Protein AF-R9QL40-F1 (afdb_monomer)

Organism: Lithobates sylvaticus (NCBI:txid45438)

InterPro domains:
  IPR001104 3-oxo-5-alpha-steroid 4-dehydrogenase, C-terminal [PF02544] (68-163)
  IPR039357 3-oxo-5-alpha-steroid 4-dehydrogenase/very-long-chain enoyl-CoA reductase [PTHR10556] (8-163)

Sequence (163 aa):
YAGSAFGPPVPVRLAWFIQELPSLVVPLYYVSVHPDLPTPALFLMGLFICHYMHRTLIFPVLIRGGKPTPLVPFALAFIFCCYNGYLQSSYLCKHSTFPSGWTHDPRFIAGVALFFCGMSINIYSDHILRNLRKPGESGYKIPHGGLFEYVSGANFFGEIAEW

Radius of gyration: 17.84 Å; Cα contacts (8 Å, |Δi|>4): 183; chains: 1; bounding box: 41×25×53 Å

Secondary structure (DSSP, 8-state):
---GGG-SEEPHHHHHHHHHTHHHHHHHHHHHH-TT--HHHHHHHHHHHHHHHIIIIIHHHH--S-PPEEHHHHHHHHHHHHHHHHHHHHIIIII----TTGGGSHHHHHHHHHHHHHHHHHHHHHHHHHHSS-TT--S-----SGGGGT-TTHHHHHHHHH-

Nearest PDB structures (foldseek):
  7bw1-assembly1_A  TM=9.472E-01  e=6.577E-12  Homo sapiens
  7c83-assembly1_A  TM=9.271E-01  e=1.973E-11  Pseudomonadota bacterium

Structure (mmCIF, N/CA/C/O backbone):
data_AF-R9QL40-F1
#
_entry.id   AF-R9QL40-F1
#
loop_
_atom_site.group_PDB
_atom_site.id
_atom_site.type_symbol
_atom_site.label_atom_id
_atom_site.label_alt_id
_atom_site.label_comp_id
_atom_site.label_asym_id
_atom_site.label_entity_id
_atom_site.label_seq_id
_atom_site.pdbx_PDB_ins_code
_atom_site.Cartn_x
_atom_site.Cartn_y
_atom_site.Cartn_z
_atom_site.occupancy
_atom_site.B_iso_or_equiv
_atom_site.auth_seq_id
_atom_site.auth_comp_id
_atom_site.auth_asym_id
_atom_site.auth_atom_id
_atom_site.pdbx_PDB_model_num
ATOM 1 N N . TYR A 1 1 ? -7.170 -8.121 20.806 1.00 44.12 1 TYR A N 1
ATOM 2 C CA . TYR A 1 1 ? -6.776 -7.727 22.172 1.00 44.12 1 TYR A CA 1
ATOM 3 C C . TYR A 1 1 ? -5.648 -6.709 22.068 1.00 44.12 1 TYR A C 1
ATOM 5 O O . TYR A 1 1 ? -4.632 -7.034 21.481 1.00 44.12 1 TYR A O 1
ATOM 13 N N . ALA A 1 2 ? -5.832 -5.483 22.566 1.00 55.44 2 ALA A N 1
ATOM 14 C CA . ALA A 1 2 ? -4.747 -4.508 22.731 1.00 55.44 2 ALA A CA 1
ATOM 15 C C . ALA A 1 2 ? -4.344 -4.551 24.209 1.00 55.44 2 ALA A C 1
ATOM 17 O O . ALA A 1 2 ? -4.841 -3.771 25.016 1.00 55.44 2 ALA A O 1
ATOM 18 N N . GLY A 1 3 ? -3.596 -5.588 24.585 1.00 58.00 3 GLY A N 1
ATOM 19 C CA . GLY A 1 3 ? -3.058 -5.710 25.938 1.00 58.00 3 GLY A CA 1
ATOM 20 C C . GLY A 1 3 ? -1.851 -4.790 26.100 1.00 58.00 3 GLY A C 1
ATOM 21 O O . GLY A 1 3 ? -1.070 -4.639 25.161 1.00 58.00 3 GLY A O 1
ATOM 22 N N . SER A 1 4 ? -1.669 -4.222 27.293 1.00 63.31 4 SER A N 1
ATOM 23 C CA . SER A 1 4 ? -0.499 -3.402 27.661 1.00 63.31 4 SER A CA 1
ATOM 24 C C . SER A 1 4 ? 0.842 -4.140 27.530 1.00 63.31 4 SER A C 1
ATOM 26 O O . SER A 1 4 ? 1.893 -3.507 27.538 1.00 63.31 4 SER A O 1
ATOM 28 N N . ALA A 1 5 ? 0.813 -5.4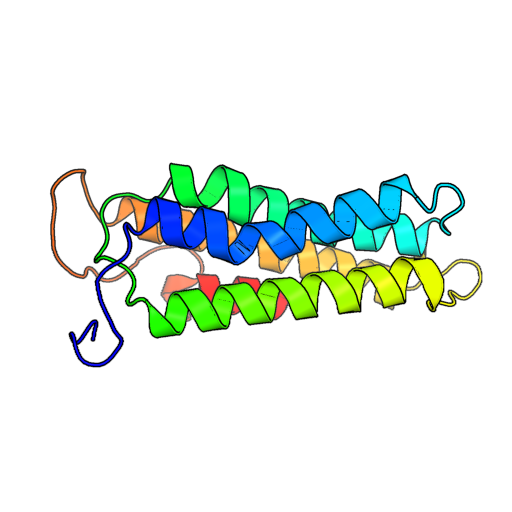66 27.360 1.00 78.69 5 ALA A N 1
ATOM 29 C CA . ALA A 1 5 ? 1.983 -6.314 27.145 1.00 78.69 5 ALA A CA 1
ATOM 30 C C . ALA A 1 5 ? 2.805 -5.941 25.897 1.00 78.69 5 ALA A C 1
ATOM 32 O O . ALA A 1 5 ? 3.995 -6.227 25.847 1.00 78.69 5 ALA A O 1
ATOM 33 N N . PHE A 1 6 ? 2.196 -5.288 24.903 1.00 80.69 6 PHE A N 1
ATOM 34 C CA . PHE A 1 6 ? 2.846 -4.950 23.629 1.00 80.69 6 PHE A CA 1
ATOM 35 C C . PHE A 1 6 ? 3.319 -3.486 23.548 1.00 80.69 6 PHE A C 1
ATOM 37 O O . PHE A 1 6 ? 3.488 -2.940 22.456 1.00 80.69 6 PHE A O 1
ATOM 44 N N . GLY A 1 7 ? 3.541 -2.855 24.705 1.00 85.81 7 GLY A N 1
ATOM 45 C CA . GLY A 1 7 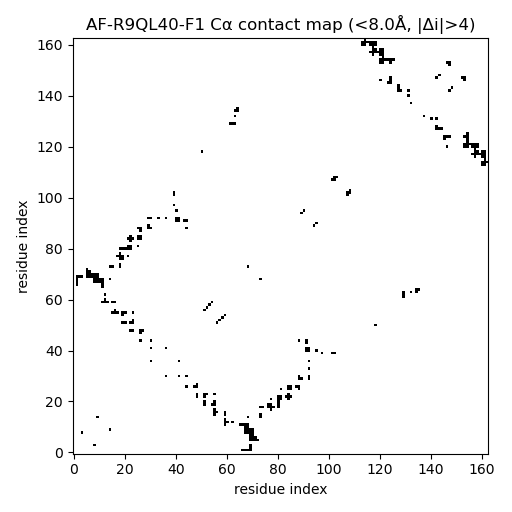? 4.080 -1.501 24.829 1.00 85.81 7 GLY A CA 1
ATOM 46 C C . GLY A 1 7 ? 3.017 -0.402 24.966 1.00 85.81 7 GLY A C 1
ATOM 47 O O . GLY A 1 7 ? 1.814 -0.684 24.946 1.00 85.81 7 GLY A O 1
ATOM 48 N N . PRO A 1 8 ? 3.450 0.862 25.139 1.00 89.56 8 PRO A N 1
ATOM 49 C CA . PRO A 1 8 ? 2.548 1.986 25.354 1.00 89.56 8 PRO A CA 1
ATOM 50 C C . PRO A 1 8 ? 1.637 2.235 24.138 1.00 89.56 8 PRO A C 1
ATOM 52 O O . PRO A 1 8 ? 2.007 1.920 23.004 1.00 89.56 8 PRO A O 1
ATOM 55 N N . PRO A 1 9 ? 0.437 2.799 24.358 1.00 90.81 9 PRO A N 1
ATOM 56 C CA . PRO A 1 9 ? -0.501 3.100 23.287 1.00 90.81 9 PRO A CA 1
ATOM 57 C C . PRO A 1 9 ? -0.010 4.264 22.417 1.00 90.81 9 PRO A C 1
ATOM 59 O O . PRO A 1 9 ? 0.303 5.340 22.922 1.00 90.81 9 PRO A O 1
ATOM 62 N N . VAL A 1 10 ? -0.030 4.075 21.100 1.00 90.75 10 VAL A N 1
ATOM 63 C CA . VAL A 1 10 ? 0.210 5.117 20.095 1.00 90.75 10 VAL A CA 1
ATOM 64 C C . VAL A 1 10 ? -1.138 5.575 19.519 1.00 90.75 10 VAL A C 1
ATOM 66 O O . VAL A 1 10 ? -1.992 4.728 19.217 1.00 90.75 10 VAL A O 1
ATOM 69 N N . PRO A 1 11 ? -1.380 6.891 19.346 1.00 92.19 11 PRO A N 1
ATOM 70 C CA . PRO A 1 11 ? -2.599 7.385 18.713 1.00 92.19 11 PRO A CA 1
ATOM 71 C C . PRO A 1 11 ? -2.801 6.758 17.330 1.00 92.19 11 PRO A C 1
ATOM 73 O O . PRO A 1 11 ? -1.936 6.864 16.468 1.00 92.19 11 PRO A O 1
ATOM 76 N N . VAL A 1 12 ? -3.958 6.128 17.107 1.00 91.31 12 VAL A N 1
ATOM 77 C CA . VAL A 1 12 ? -4.198 5.265 15.935 1.00 91.31 12 VAL A CA 1
ATOM 78 C C . VAL A 1 12 ? -3.924 5.962 14.597 1.00 91.31 12 VAL A C 1
ATOM 80 O O . VAL A 1 12 ? -3.257 5.397 13.741 1.00 91.31 12 VAL A O 1
ATOM 83 N N . ARG A 1 13 ? -4.360 7.216 14.424 1.00 92.31 13 ARG A N 1
ATOM 84 C CA . ARG A 1 13 ? -4.132 7.968 13.177 1.00 92.31 13 ARG A CA 1
ATOM 85 C C . ARG A 1 13 ? -2.651 8.234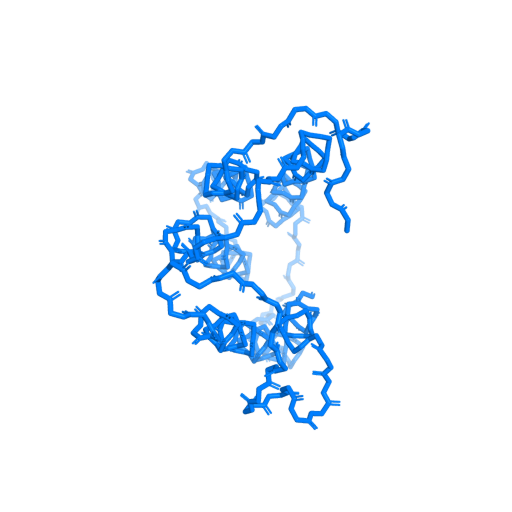 12.926 1.00 92.31 13 ARG A C 1
ATOM 87 O O . ARG A 1 13 ? -2.196 8.121 11.796 1.00 92.31 13 ARG A O 1
ATOM 94 N N . LEU A 1 14 ? -1.914 8.565 13.986 1.00 93.56 14 LEU A N 1
ATOM 95 C CA . LEU A 1 14 ? -0.480 8.814 13.907 1.00 93.56 14 LEU A CA 1
ATOM 96 C C . LEU A 1 14 ? 0.282 7.516 13.627 1.00 93.56 14 LEU A C 1
ATOM 98 O O . LEU A 1 14 ? 1.178 7.514 12.793 1.00 93.56 14 LEU A O 1
ATOM 102 N N . ALA A 1 15 ? -0.110 6.421 14.283 1.00 94.25 15 ALA A N 1
ATOM 103 C CA . ALA A 1 15 ? 0.477 5.106 14.062 1.00 94.25 15 ALA A CA 1
ATOM 104 C C . ALA A 1 15 ? 0.353 4.690 12.590 1.00 94.25 15 ALA A C 1
ATOM 106 O O . ALA A 1 15 ? 1.363 4.409 11.957 1.00 94.25 15 ALA A O 1
ATOM 107 N N . TRP A 1 16 ? -0.858 4.740 12.027 1.00 94.00 16 TRP A N 1
ATOM 108 C CA . TRP A 1 16 ? -1.100 4.390 10.625 1.00 94.00 16 TRP A CA 1
ATOM 109 C C . TRP A 1 16 ? -0.412 5.337 9.638 1.00 94.00 16 TRP A C 1
ATOM 111 O O . TRP A 1 16 ? 0.127 4.880 8.642 1.00 94.00 16 TRP A O 1
ATOM 121 N N . PHE A 1 17 ? -0.375 6.644 9.910 1.00 96.69 17 PHE A N 1
ATOM 122 C CA . PHE A 1 17 ? 0.357 7.572 9.046 1.00 96.69 17 PHE A CA 1
ATOM 123 C C . PHE A 1 17 ? 1.863 7.270 9.040 1.00 96.69 17 PHE A C 1
ATOM 125 O O . PHE A 1 17 ? 2.457 7.126 7.979 1.00 96.69 17 PHE A O 1
ATOM 132 N N . ILE A 1 18 ? 2.487 7.154 10.218 1.00 97.38 18 ILE A N 1
ATOM 133 C CA . ILE A 1 18 ? 3.942 6.988 10.317 1.00 97.38 18 ILE A CA 1
ATOM 134 C C . ILE A 1 18 ? 4.383 5.605 9.837 1.00 97.38 18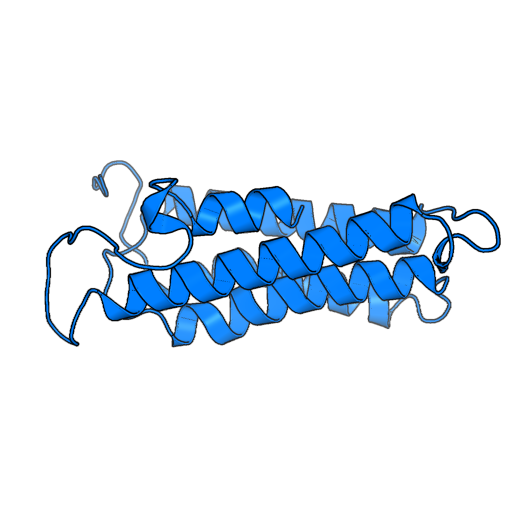 ILE A C 1
ATOM 136 O O . ILE A 1 18 ? 5.392 5.519 9.144 1.00 97.38 18 ILE A O 1
ATOM 140 N N . GLN A 1 19 ? 3.665 4.536 10.199 1.00 97.25 19 GLN A N 1
ATOM 141 C CA . GLN A 1 19 ? 4.108 3.174 9.890 1.00 97.25 19 GLN A CA 1
ATOM 142 C C . GLN A 1 19 ? 4.147 2.904 8.378 1.00 97.25 19 GLN A C 1
ATOM 144 O O . GLN A 1 19 ? 5.052 2.218 7.926 1.00 97.25 19 GLN A O 1
ATOM 149 N N . GLU A 1 20 ? 3.221 3.482 7.606 1.00 97.06 20 GLU A N 1
ATOM 150 C CA . GLU A 1 20 ? 3.088 3.252 6.158 1.00 97.06 20 GLU A CA 1
ATOM 151 C C . GLU A 1 20 ? 3.945 4.225 5.322 1.00 97.06 20 GLU A C 1
ATOM 153 O O . GLU A 1 20 ? 4.309 3.934 4.179 1.00 97.06 20 GLU A O 1
ATOM 158 N N . LEU A 1 21 ? 4.322 5.378 5.895 1.00 97.69 21 LEU A N 1
ATOM 159 C CA . LEU A 1 21 ? 5.048 6.453 5.209 1.00 97.69 21 LEU A CA 1
ATOM 160 C C . LEU A 1 21 ? 6.328 6.006 4.474 1.00 97.69 21 LEU A C 1
ATOM 162 O O . LEU A 1 21 ? 6.542 6.483 3.354 1.00 97.69 21 LEU A O 1
ATOM 166 N N . PRO A 1 22 ? 7.172 5.100 5.010 1.00 98.00 22 PRO A N 1
ATOM 167 C CA . PRO A 1 22 ? 8.364 4.643 4.298 1.00 98.00 22 PRO A CA 1
ATOM 168 C C . PRO A 1 22 ? 8.053 3.985 2.948 1.00 98.00 22 PRO A C 1
ATOM 170 O O . PRO A 1 22 ? 8.761 4.235 1.973 1.00 98.00 22 PRO A O 1
ATOM 173 N N . SER A 1 23 ? 6.966 3.212 2.861 1.00 97.31 23 SER A N 1
ATOM 174 C CA . SER A 1 23 ? 6.520 2.577 1.613 1.00 97.31 23 SER A CA 1
ATOM 175 C C . SER A 1 23 ? 5.876 3.556 0.625 1.00 97.31 23 SER A C 1
ATOM 177 O O . SER A 1 23 ? 5.574 3.169 -0.494 1.00 97.31 23 SER A O 1
ATOM 179 N N . LEU A 1 24 ? 5.728 4.836 0.977 1.00 97.94 24 LEU A N 1
ATOM 180 C CA . LEU A 1 24 ? 5.400 5.904 0.028 1.00 97.94 24 LEU A CA 1
ATOM 181 C C . LEU A 1 24 ? 6.644 6.715 -0.366 1.00 97.94 24 LEU A C 1
ATOM 183 O O . LEU A 1 24 ? 6.907 6.938 -1.547 1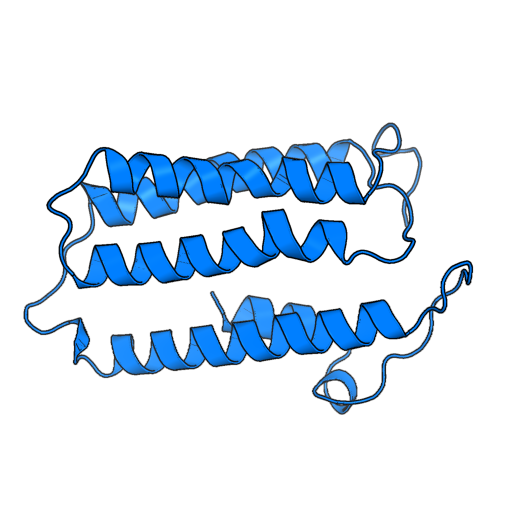.00 97.94 24 LEU A O 1
ATOM 187 N N . VAL A 1 25 ? 7.425 7.152 0.625 1.00 98.19 25 VAL A N 1
ATOM 188 C CA . VAL A 1 25 ? 8.555 8.072 0.416 1.00 98.19 25 VAL A CA 1
ATOM 189 C C . VAL A 1 25 ? 9.710 7.402 -0.323 1.00 98.19 25 VAL A C 1
ATOM 191 O O . VAL A 1 25 ? 10.299 8.021 -1.208 1.00 98.19 25 VAL A O 1
ATOM 194 N N . VAL A 1 26 ? 10.033 6.145 0.002 1.00 97.81 26 VAL A N 1
ATOM 195 C CA . VAL A 1 26 ? 11.143 5.432 -0.646 1.00 97.81 26 VAL A CA 1
ATOM 196 C C . VAL A 1 26 ? 10.876 5.229 -2.148 1.00 97.81 26 VAL A C 1
ATOM 198 O O . VAL A 1 26 ? 11.729 5.641 -2.935 1.00 97.81 26 VAL A O 1
ATOM 201 N N . PRO A 1 27 ? 9.709 4.718 -2.588 1.00 97.50 27 PRO A N 1
ATOM 202 C CA . PRO A 1 27 ? 9.351 4.678 -4.009 1.00 97.50 27 PRO A CA 1
ATOM 203 C C . PRO A 1 27 ? 9.429 6.018 -4.735 1.00 97.50 27 PRO A C 1
ATOM 205 O O . PRO A 1 27 ? 10.012 6.089 -5.816 1.00 97.50 27 PRO A O 1
ATOM 208 N N . LEU A 1 28 ? 8.888 7.088 -4.139 1.00 97.56 28 LEU A N 1
ATOM 209 C CA . LEU A 1 28 ? 8.926 8.429 -4.731 1.00 97.56 28 LEU A CA 1
ATOM 210 C C . LEU A 1 28 ? 10.365 8.912 -4.935 1.00 97.56 28 LEU A C 1
ATOM 212 O O . LEU A 1 28 ? 10.702 9.427 -6.001 1.00 97.56 28 LEU A O 1
ATOM 216 N N . TYR A 1 29 ? 11.224 8.699 -3.937 1.00 97.38 29 TYR A N 1
ATOM 217 C CA . TYR A 1 29 ? 12.644 9.006 -4.050 1.00 97.38 29 TYR A CA 1
ATOM 218 C C . TYR A 1 29 ? 13.300 8.207 -5.183 1.00 97.38 29 TYR A C 1
ATOM 220 O O . TYR A 1 29 ? 13.957 8.797 -6.038 1.00 97.38 29 TYR A O 1
ATOM 228 N N . TYR A 1 30 ? 13.076 6.893 -5.247 1.00 97.12 30 TYR A N 1
ATOM 229 C CA . TYR A 1 30 ? 13.651 6.042 -6.290 1.00 97.12 30 TYR A CA 1
ATOM 230 C C . TYR A 1 30 ? 13.229 6.463 -7.701 1.00 97.12 30 TYR A C 1
ATOM 232 O O . TYR A 1 30 ? 14.080 6.558 -8.579 1.00 97.12 30 TYR A O 1
ATOM 240 N N . VAL A 1 31 ? 11.949 6.766 -7.924 1.00 96.12 31 VAL A N 1
ATOM 241 C CA . VAL A 1 31 ? 11.477 7.267 -9.225 1.00 96.12 31 VAL A CA 1
ATOM 242 C C . VAL A 1 31 ? 12.122 8.619 -9.564 1.00 96.12 31 VAL A C 1
ATOM 244 O O . VAL A 1 31 ? 12.490 8.846 -10.710 1.00 96.12 31 VAL A O 1
ATOM 247 N N . SER A 1 32 ? 12.339 9.498 -8.577 1.00 95.56 32 SER A N 1
ATOM 248 C CA . SER A 1 32 ? 12.967 10.811 -8.807 1.00 95.56 32 SER A CA 1
ATOM 249 C C . SER A 1 32 ? 14.450 10.748 -9.198 1.00 95.56 32 SER A C 1
ATOM 251 O O . SER A 1 32 ? 14.917 11.609 -9.941 1.00 95.56 32 SER A O 1
ATOM 253 N N . VAL A 1 33 ? 15.191 9.737 -8.727 1.00 96.06 33 VAL A N 1
ATOM 254 C CA . VAL A 1 33 ? 16.630 9.571 -9.023 1.00 96.06 33 VAL A CA 1
ATOM 255 C C . VAL A 1 33 ? 16.907 8.629 -10.199 1.00 96.06 33 VAL A C 1
ATOM 257 O O . VAL A 1 33 ? 18.053 8.505 -10.626 1.00 96.06 33 VAL A O 1
ATOM 260 N N . HIS A 1 34 ? 15.870 7.983 -10.736 1.00 93.06 34 HIS A N 1
ATOM 261 C CA . HIS A 1 34 ? 15.930 7.114 -11.910 1.00 93.06 34 HIS A CA 1
ATOM 262 C C . HIS A 1 34 ? 14.934 7.619 -12.975 1.00 93.06 34 HIS A C 1
ATOM 264 O O . HIS A 1 34 ? 13.845 7.067 -13.095 1.00 93.06 34 HIS A O 1
ATOM 270 N N . PRO A 1 35 ? 15.260 8.677 -13.742 1.00 88.62 35 PRO A N 1
ATOM 271 C CA . PRO A 1 35 ? 14.327 9.261 -14.713 1.00 88.62 35 PRO A CA 1
ATOM 272 C C . PRO A 1 35 ? 14.079 8.371 -15.943 1.00 88.62 35 PRO A C 1
ATOM 274 O O . PRO A 1 35 ? 12.998 8.420 -16.524 1.00 88.62 35 PRO A O 1
ATOM 277 N N . ASP A 1 36 ? 15.040 7.522 -16.312 1.00 91.44 36 ASP A N 1
ATOM 278 C CA . ASP A 1 36 ? 15.010 6.719 -17.545 1.00 91.44 36 ASP A CA 1
ATOM 279 C C . ASP A 1 36 ? 14.422 5.310 -17.339 1.00 91.44 36 ASP A C 1
ATOM 281 O O . ASP A 1 36 ? 14.892 4.321 -17.908 1.00 91.44 36 ASP A O 1
ATOM 285 N N . LEU A 1 37 ? 13.406 5.186 -16.481 1.00 93.88 37 LEU A N 1
ATOM 286 C CA . LEU A 1 37 ? 12.795 3.891 -16.188 1.00 93.88 37 LEU A CA 1
ATOM 287 C C . LEU A 1 37 ? 12.028 3.332 -17.394 1.00 93.88 37 LEU A C 1
ATOM 289 O O . LEU A 1 37 ? 11.257 4.059 -18.028 1.00 93.88 37 LEU A O 1
ATOM 293 N N . PRO A 1 38 ? 12.136 2.017 -17.669 1.00 93.50 38 PRO A N 1
ATOM 294 C CA . PRO A 1 38 ? 11.269 1.360 -18.635 1.00 93.50 38 PRO A CA 1
ATOM 295 C C . PRO A 1 38 ? 9.795 1.580 -18.285 1.00 93.50 38 PRO A C 1
ATOM 297 O O . PRO A 1 38 ? 9.406 1.495 -17.118 1.00 93.50 38 PRO A O 1
ATOM 300 N N . THR A 1 39 ? 8.948 1.780 -19.297 1.00 93.62 39 THR A N 1
ATOM 301 C CA . THR A 1 39 ? 7.507 2.022 -19.111 1.00 93.62 39 THR A CA 1
ATOM 302 C C . THR A 1 39 ? 6.819 1.016 -18.177 1.00 93.62 39 THR A C 1
ATOM 304 O O . THR A 1 39 ? 6.059 1.463 -17.319 1.00 93.62 39 THR A O 1
ATOM 307 N N . PRO A 1 40 ? 7.079 -0.311 -18.253 1.00 95.50 40 PRO A N 1
ATOM 308 C CA . PRO A 1 40 ? 6.460 -1.248 -17.319 1.00 95.50 40 PRO A CA 1
ATOM 309 C C . PRO A 1 40 ? 6.903 -1.034 -15.867 1.00 95.50 40 PRO A C 1
ATOM 311 O O . PRO A 1 40 ? 6.071 -1.108 -14.967 1.00 95.50 40 PRO A O 1
ATOM 314 N N . ALA A 1 41 ? 8.184 -0.722 -15.635 1.00 96.31 41 ALA A N 1
ATOM 315 C CA . ALA A 1 41 ? 8.713 -0.433 -14.303 1.00 96.31 41 ALA A CA 1
ATOM 316 C C . ALA A 1 41 ? 8.027 0.797 -13.704 1.00 96.31 41 ALA A C 1
ATOM 318 O O . ALA A 1 41 ? 7.529 0.750 -12.582 1.00 96.31 41 ALA A O 1
ATOM 319 N N . LEU A 1 42 ? 7.962 1.881 -14.485 1.00 95.56 42 LEU A N 1
ATOM 320 C CA . LEU A 1 42 ? 7.335 3.133 -14.074 1.00 95.56 42 LEU A CA 1
ATOM 321 C C . LEU A 1 42 ? 5.846 2.939 -13.766 1.00 95.56 42 LEU A C 1
ATOM 323 O O . LEU A 1 42 ? 5.350 3.470 -12.776 1.00 95.56 42 LEU A O 1
ATOM 327 N N . PHE A 1 43 ? 5.142 2.148 -14.579 1.00 96.44 43 PHE A N 1
ATOM 328 C CA . PHE A 1 43 ? 3.727 1.857 -14.366 1.00 96.44 43 PHE A CA 1
ATOM 329 C C . PHE A 1 43 ? 3.492 1.064 -13.074 1.00 96.44 43 PHE A C 1
ATOM 331 O O . PHE A 1 43 ? 2.662 1.460 -12.259 1.00 96.44 43 PHE A O 1
ATOM 338 N N . LEU A 1 44 ? 4.255 -0.011 -12.847 1.00 97.69 44 LEU A N 1
ATOM 339 C CA . LEU A 1 44 ? 4.159 -0.820 -11.626 1.00 97.69 44 LEU A CA 1
ATOM 340 C C . LEU A 1 44 ? 4.531 -0.014 -10.372 1.00 97.69 44 LEU A C 1
ATOM 342 O O . LEU A 1 44 ? 3.832 -0.093 -9.364 1.00 97.69 44 LEU A O 1
ATOM 346 N N . MET A 1 45 ? 5.568 0.826 -10.452 1.00 97.62 45 MET A N 1
ATOM 347 C CA . MET A 1 45 ? 5.902 1.779 -9.388 1.00 97.62 45 MET A CA 1
ATOM 348 C C . MET A 1 45 ? 4.763 2.768 -9.137 1.00 97.62 45 MET A C 1
ATOM 350 O O . MET A 1 45 ? 4.462 3.077 -7.987 1.00 97.62 45 MET A O 1
ATOM 354 N N . GLY A 1 46 ? 4.097 3.232 -10.195 1.00 97.62 46 GLY A N 1
ATOM 355 C CA . GLY A 1 46 ? 2.917 4.085 -10.102 1.00 97.62 46 GLY A CA 1
ATOM 356 C C . GLY A 1 46 ? 1.764 3.424 -9.347 1.00 97.62 46 GLY A C 1
ATOM 357 O O . GLY A 1 46 ? 1.167 4.070 -8.490 1.00 97.62 46 GLY A O 1
ATOM 358 N N . LEU A 1 47 ? 1.486 2.140 -9.600 1.00 98.25 47 LEU A N 1
ATOM 359 C CA . LEU A 1 47 ? 0.472 1.376 -8.860 1.00 98.25 47 LEU A CA 1
ATOM 360 C C . LEU A 1 47 ? 0.838 1.246 -7.377 1.00 98.25 47 LEU A C 1
ATOM 362 O O . LEU A 1 47 ? 0.022 1.569 -6.513 1.00 98.25 47 LEU A O 1
ATOM 366 N N . PHE A 1 48 ? 2.086 0.874 -7.082 1.00 98.19 48 PHE A N 1
ATOM 367 C CA . PHE A 1 48 ? 2.587 0.766 -5.710 1.00 98.19 48 PHE A CA 1
ATOM 368 C C . PHE A 1 48 ? 2.470 2.101 -4.956 1.00 98.19 48 PHE A C 1
ATOM 370 O O . PHE A 1 48 ? 1.929 2.164 -3.852 1.00 98.19 48 PHE A O 1
ATOM 377 N N . ILE A 1 49 ? 2.909 3.198 -5.581 1.00 98.25 49 ILE A N 1
ATOM 378 C CA . ILE A 1 49 ? 2.781 4.552 -5.029 1.00 98.25 49 ILE A CA 1
ATOM 379 C C . ILE A 1 49 ? 1.306 4.917 -4.847 1.00 98.25 49 ILE A C 1
ATOM 381 O O . ILE A 1 49 ? 0.953 5.469 -3.811 1.00 98.25 49 ILE A O 1
ATOM 385 N N . CYS A 1 50 ? 0.430 4.600 -5.803 1.00 98.12 50 CYS A N 1
ATOM 386 C CA . CYS A 1 50 ? -1.000 4.893 -5.714 1.00 98.12 50 CYS A CA 1
ATOM 387 C C . CYS A 1 50 ? -1.647 4.228 -4.492 1.00 98.12 50 CYS A C 1
ATOM 389 O O . CYS A 1 50 ? -2.324 4.910 -3.713 1.00 98.12 50 CYS A O 1
ATOM 391 N N . HIS A 1 51 ? -1.369 2.939 -4.275 1.00 98.25 51 HIS A N 1
ATOM 392 C CA . HIS A 1 51 ? -1.807 2.217 -3.084 1.00 98.25 51 HIS A CA 1
ATOM 393 C C . HIS A 1 51 ? -1.341 2.923 -1.807 1.00 98.25 51 HIS A C 1
ATOM 395 O O . HIS A 1 51 ? -2.156 3.312 -0.964 1.00 98.25 51 HIS A O 1
ATOM 401 N N . TYR A 1 52 ? -0.032 3.162 -1.678 1.00 98.00 52 TYR A N 1
ATOM 402 C CA . TYR A 1 52 ? 0.536 3.746 -0.463 1.00 98.00 52 TYR A CA 1
ATOM 403 C C . TYR A 1 52 ? 0.190 5.228 -0.278 1.00 98.00 52 TYR A C 1
ATOM 405 O O . TYR A 1 52 ? 0.128 5.695 0.856 1.00 98.00 52 TYR A O 1
ATOM 413 N N . MET A 1 53 ? -0.133 5.980 -1.333 1.00 97.56 53 MET A N 1
ATOM 414 C CA . MET A 1 53 ? -0.721 7.316 -1.194 1.00 97.56 53 MET A CA 1
ATOM 415 C C . MET A 1 53 ? -2.084 7.234 -0.511 1.00 97.56 53 MET A C 1
ATOM 417 O O . MET A 1 53 ? -2.337 7.978 0.439 1.00 97.56 53 MET A O 1
ATOM 421 N N . HIS A 1 54 ? -2.956 6.321 -0.950 1.00 97.06 54 HIS A N 1
ATOM 422 C CA . HIS A 1 54 ? -4.242 6.124 -0.291 1.00 97.06 54 HIS A CA 1
ATOM 423 C C . HIS A 1 54 ? -4.049 5.627 1.151 1.00 97.06 54 HIS A C 1
ATOM 425 O O . HIS A 1 54 ? -4.616 6.209 2.079 1.00 97.06 54 HIS A O 1
ATOM 431 N N . ARG A 1 55 ? -3.218 4.601 1.365 1.00 95.69 55 ARG A N 1
ATOM 432 C CA . ARG A 1 55 ? -3.014 3.965 2.676 1.00 95.69 55 ARG A CA 1
ATOM 433 C C . ARG A 1 55 ? -2.342 4.877 3.706 1.00 95.69 55 ARG A C 1
ATOM 435 O O . ARG A 1 55 ? -2.723 4.842 4.872 1.00 95.69 55 ARG A O 1
ATOM 442 N N . THR A 1 56 ? -1.415 5.730 3.277 1.00 95.69 56 THR A N 1
ATOM 443 C CA . THR A 1 56 ? -0.668 6.636 4.162 1.00 95.69 56 THR A CA 1
ATOM 444 C C . THR A 1 56 ? -1.366 7.981 4.337 1.00 95.69 56 THR A C 1
ATOM 446 O O . THR A 1 56 ? -1.445 8.485 5.452 1.00 95.69 56 THR A O 1
ATOM 449 N N . LEU A 1 57 ? -1.878 8.601 3.268 1.00 96.38 57 LEU A N 1
ATOM 450 C CA . LEU A 1 57 ? -2.360 9.991 3.332 1.00 96.38 57 LEU A CA 1
ATOM 451 C C . LEU A 1 57 ? -3.874 10.088 3.537 1.00 96.38 57 LEU A C 1
ATOM 453 O O . LEU A 1 57 ? -4.346 10.972 4.250 1.00 96.38 57 LEU A O 1
ATOM 457 N N . ILE A 1 58 ? -4.645 9.187 2.925 1.00 95.62 58 ILE A N 1
ATOM 458 C CA . ILE A 1 58 ? -6.112 9.265 2.910 1.00 95.62 58 ILE A CA 1
ATOM 459 C C . ILE A 1 58 ? -6.704 8.425 4.042 1.00 95.62 58 ILE A C 1
ATOM 461 O O . ILE A 1 58 ? -7.495 8.917 4.851 1.00 95.62 58 ILE A O 1
ATOM 465 N N . PHE A 1 59 ? -6.311 7.155 4.132 1.00 93.62 59 PHE A N 1
ATOM 466 C CA . PHE A 1 59 ? -6.876 6.209 5.086 1.00 93.62 59 PHE A CA 1
ATOM 467 C C . PHE A 1 59 ? -6.777 6.691 6.544 1.00 93.62 59 PHE A C 1
ATOM 469 O O . PHE A 1 59 ? -7.823 6.700 7.202 1.00 93.62 59 PHE A O 1
ATOM 476 N N . PRO A 1 60 ? -5.629 7.190 7.057 1.00 91.94 60 PRO A N 1
ATOM 477 C CA . PRO A 1 60 ? -5.509 7.564 8.466 1.00 91.94 60 PRO A CA 1
ATOM 478 C C . PRO A 1 60 ? -6.388 8.759 8.847 1.00 91.94 60 PRO A C 1
ATOM 480 O O . PRO A 1 60 ? -6.917 8.813 9.960 1.00 91.94 60 PRO A O 1
ATOM 483 N N . VAL A 1 61 ? -6.608 9.691 7.913 1.00 91.00 61 VAL A N 1
ATOM 484 C CA . VAL A 1 61 ? -7.502 10.848 8.099 1.00 91.00 61 VAL A CA 1
ATOM 485 C C . VAL A 1 61 ? -8.963 10.401 8.188 1.00 91.00 61 VAL A C 1
ATOM 487 O O . VAL A 1 61 ? -9.746 10.961 8.957 1.00 91.00 61 VAL A O 1
ATOM 490 N N . LEU A 1 62 ? -9.326 9.346 7.457 1.00 9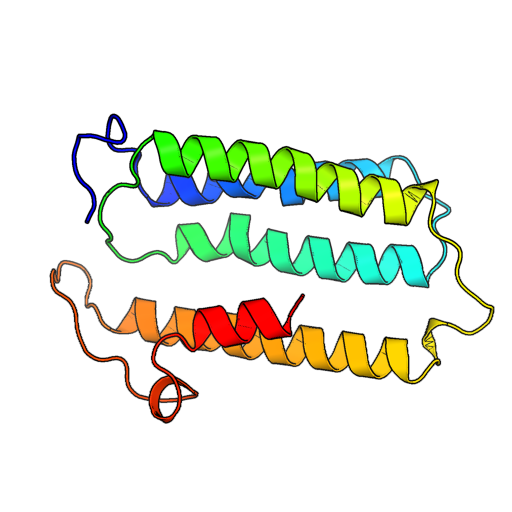0.19 62 LEU A N 1
ATOM 491 C CA . LEU A 1 62 ? -10.678 8.793 7.431 1.00 90.19 62 LEU A CA 1
ATOM 492 C C . LEU A 1 62 ? -10.989 7.850 8.606 1.00 90.19 62 LEU A C 1
ATOM 494 O O . LEU A 1 62 ? -12.146 7.453 8.769 1.00 90.19 62 LEU A O 1
ATOM 498 N N . ILE A 1 63 ? -10.007 7.485 9.438 1.00 87.75 63 ILE A N 1
ATOM 499 C CA . ILE A 1 63 ? -10.230 6.634 10.615 1.00 87.75 63 ILE A CA 1
ATOM 500 C C . ILE A 1 63 ? -11.200 7.324 11.592 1.00 87.75 63 ILE A C 1
ATOM 502 O O . ILE A 1 63 ? -10.951 8.433 12.087 1.00 87.75 63 ILE A O 1
ATOM 506 N N . ARG A 1 64 ? -12.303 6.633 11.912 1.00 83.62 64 ARG A N 1
ATOM 507 C CA . ARG A 1 64 ? -13.334 7.068 12.867 1.00 83.62 64 ARG A CA 1
ATOM 508 C C . ARG A 1 64 ? -13.255 6.257 14.160 1.00 83.62 64 ARG A C 1
ATOM 510 O O . ARG A 1 64 ? -13.622 5.083 14.197 1.00 83.62 64 ARG A O 1
ATOM 517 N N . GLY A 1 65 ? -12.797 6.905 15.230 1.00 74.06 65 GLY A N 1
ATOM 518 C CA . GLY A 1 65 ? -12.530 6.234 16.503 1.00 74.06 65 GLY A CA 1
ATOM 519 C C . GLY A 1 65 ? -11.443 5.163 16.366 1.00 74.06 65 GLY A C 1
ATOM 520 O O . GLY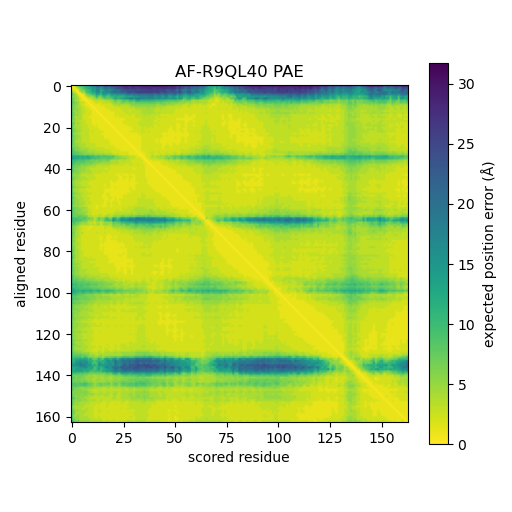 A 1 65 ? -10.617 5.219 15.461 1.00 74.06 65 GLY A O 1
ATOM 521 N N . GLY A 1 66 ? -11.446 4.179 17.261 1.00 73.31 66 GLY A N 1
ATOM 522 C CA . GLY A 1 66 ? -10.473 3.085 17.253 1.00 73.31 66 GLY A CA 1
ATOM 523 C C . GLY A 1 66 ? -9.651 3.037 18.533 1.00 73.31 66 GLY A C 1
ATOM 524 O O . GLY A 1 66 ? -9.410 4.054 19.181 1.00 73.31 66 GLY A O 1
ATOM 525 N N . LYS A 1 67 ? -9.260 1.822 18.921 1.00 81.12 67 LYS A N 1
ATOM 526 C CA . LYS A 1 67 ? -8.359 1.637 20.058 1.00 81.12 67 LYS A CA 1
ATOM 527 C C . LYS A 1 67 ? -6.954 2.096 19.650 1.00 81.12 67 LYS A C 1
ATOM 529 O O . LYS A 1 67 ? -6.595 1.901 18.488 1.00 81.12 67 LYS A O 1
ATOM 534 N N . PRO A 1 68 ? -6.170 2.679 20.569 1.00 85.44 68 PRO A N 1
ATOM 535 C CA . PRO A 1 68 ? -4.768 2.972 20.307 1.00 85.44 68 PRO A CA 1
ATOM 536 C C . PRO A 1 68 ? -4.007 1.728 19.840 1.00 85.44 68 PRO A C 1
ATOM 538 O O . PRO A 1 68 ? -4.296 0.611 20.286 1.00 85.44 68 PRO A O 1
ATOM 541 N N . THR A 1 69 ? -3.029 1.934 18.965 1.00 88.62 69 THR A N 1
ATOM 542 C CA . THR A 1 69 ? -2.167 0.863 18.459 1.00 88.62 69 THR A CA 1
ATOM 543 C C . THR A 1 69 ? -1.060 0.595 19.480 1.00 88.62 69 THR A C 1
ATOM 545 O O . THR A 1 69 ? -0.430 1.554 19.927 1.00 88.62 69 THR A O 1
ATOM 548 N N . PRO A 1 70 ? -0.791 -0.659 19.885 1.00 92.50 70 PRO A N 1
ATOM 549 C CA . PRO A 1 70 ? 0.354 -0.948 20.746 1.00 92.50 70 PRO A CA 1
ATOM 550 C C . PRO A 1 70 ? 1.685 -0.648 20.032 1.00 92.50 70 PRO A C 1
ATOM 552 O O . PRO A 1 70 ? 1.800 -0.861 18.823 1.00 92.50 70 PRO A O 1
ATOM 555 N N . LEU A 1 71 ? 2.690 -0.173 20.775 1.00 91.81 71 LEU A N 1
ATOM 556 C CA . LEU A 1 71 ? 3.978 0.265 20.217 1.00 91.81 71 LEU A CA 1
ATOM 557 C C . LEU A 1 71 ? 4.708 -0.825 19.416 1.00 91.81 71 LEU A C 1
ATOM 559 O O . LEU A 1 71 ? 5.276 -0.526 18.370 1.00 91.81 71 LEU A O 1
ATOM 563 N N . VAL A 1 72 ? 4.703 -2.077 19.885 1.00 93.50 72 VAL A N 1
ATOM 564 C CA . VAL A 1 72 ? 5.456 -3.168 19.240 1.00 93.50 72 VAL A CA 1
ATOM 565 C C . VAL A 1 72 ? 4.930 -3.482 17.825 1.00 93.50 72 VAL A C 1
ATOM 567 O O . VAL A 1 72 ? 5.726 -3.413 16.891 1.00 93.50 72 VAL A O 1
ATOM 570 N N . PRO A 1 73 ? 3.625 -3.756 17.603 1.00 93.06 73 PRO A N 1
ATOM 571 C CA . PRO A 1 73 ? 3.060 -3.896 16.259 1.00 93.06 73 PRO A CA 1
ATOM 572 C C . PRO A 1 73 ? 3.320 -2.693 15.352 1.00 93.06 73 PRO A C 1
ATOM 574 O O . PRO A 1 73 ? 3.647 -2.878 14.185 1.00 93.06 73 PRO A O 1
ATOM 577 N N . PHE A 1 74 ? 3.215 -1.474 15.891 1.00 94.25 74 PHE A N 1
ATOM 578 C CA . PHE A 1 74 ? 3.521 -0.252 15.147 1.00 94.25 74 PHE A CA 1
ATOM 579 C C . PHE A 1 74 ? 4.983 -0.228 14.666 1.00 94.25 74 PHE A C 1
ATOM 581 O O . PHE A 1 74 ? 5.243 0.022 13.492 1.00 94.25 74 PHE A O 1
ATOM 588 N N . ALA A 1 75 ? 5.938 -0.534 15.550 1.00 95.56 75 ALA A N 1
ATOM 589 C CA . ALA A 1 75 ? 7.356 -0.565 15.203 1.00 95.56 75 ALA A CA 1
ATOM 590 C C . ALA A 1 75 ? 7.671 -1.654 14.165 1.00 95.56 75 ALA A C 1
ATOM 592 O O . ALA A 1 75 ? 8.425 -1.409 13.226 1.00 95.56 75 ALA A O 1
ATOM 593 N N . LEU A 1 76 ? 7.064 -2.838 14.297 1.00 96.75 76 LEU A N 1
ATOM 594 C CA . LEU A 1 76 ? 7.211 -3.920 13.321 1.00 96.75 76 LEU A CA 1
ATOM 595 C C . LEU A 1 76 ? 6.647 -3.531 11.949 1.00 96.75 76 LEU A C 1
ATOM 597 O O . LEU A 1 76 ? 7.309 -3.771 10.943 1.00 96.75 76 LEU A O 1
ATOM 601 N N . ALA A 1 77 ? 5.475 -2.891 11.905 1.00 96.31 77 ALA A N 1
ATOM 602 C CA . ALA A 1 77 ? 4.876 -2.399 10.666 1.00 96.31 77 ALA A CA 1
ATOM 603 C C . ALA A 1 77 ? 5.750 -1.327 9.998 1.00 96.31 77 ALA A C 1
ATOM 605 O O . ALA A 1 77 ? 5.984 -1.392 8.795 1.00 96.31 77 ALA A O 1
ATOM 606 N N . PHE A 1 78 ? 6.304 -0.395 10.779 1.00 97.62 78 PHE A N 1
ATOM 607 C CA . PHE A 1 78 ? 7.231 0.616 10.272 1.00 97.62 78 PHE A CA 1
ATOM 608 C C . PHE A 1 78 ? 8.494 -0.012 9.665 1.00 97.62 78 PHE A C 1
ATOM 610 O O . PHE A 1 78 ? 8.875 0.315 8.543 1.00 97.62 78 PHE A O 1
ATOM 617 N N . ILE A 1 79 ? 9.125 -0.953 10.379 1.00 98.12 79 ILE A N 1
ATOM 618 C CA . ILE A 1 79 ? 10.305 -1.676 9.883 1.00 98.12 79 ILE A CA 1
ATOM 619 C C . ILE A 1 79 ? 9.959 -2.431 8.597 1.00 98.12 79 ILE A C 1
ATOM 621 O O . ILE A 1 79 ? 10.694 -2.333 7.614 1.00 98.12 79 ILE A O 1
ATOM 625 N N . PHE A 1 80 ? 8.830 -3.141 8.580 1.00 98.06 80 PHE A N 1
ATOM 626 C CA . PHE A 1 80 ? 8.355 -3.841 7.393 1.00 98.06 80 PHE A CA 1
ATOM 627 C C . PHE A 1 80 ? 8.173 -2.884 6.212 1.00 98.06 80 PHE A C 1
ATOM 629 O O . PHE A 1 80 ? 8.690 -3.165 5.137 1.00 98.06 80 PHE A O 1
ATOM 636 N N . CYS A 1 81 ? 7.529 -1.731 6.402 1.00 97.88 81 CYS A N 1
ATOM 637 C CA . CYS A 1 81 ? 7.311 -0.759 5.330 1.00 97.88 81 CYS A CA 1
ATOM 638 C C . CYS A 1 81 ? 8.613 -0.126 4.822 1.00 97.88 81 CYS A C 1
ATOM 640 O O . CYS A 1 81 ? 8.711 0.186 3.634 1.00 97.88 81 CYS A O 1
ATOM 642 N N . CYS A 1 82 ? 9.629 0.039 5.674 1.00 97.56 82 CYS A N 1
ATOM 643 C CA . CYS A 1 82 ? 10.966 0.439 5.234 1.00 97.56 82 CYS A CA 1
ATOM 644 C C . CYS A 1 82 ? 11.576 -0.611 4.299 1.00 97.56 82 CYS A C 1
ATOM 646 O O . CYS A 1 82 ? 12.019 -0.277 3.199 1.00 97.56 82 CYS A O 1
ATOM 648 N N . TYR A 1 83 ? 11.576 -1.880 4.721 1.00 97.81 83 TYR A N 1
ATOM 649 C CA . TYR A 1 83 ? 12.128 -2.971 3.920 1.00 97.81 83 TYR A CA 1
ATOM 650 C C . TYR A 1 83 ? 11.331 -3.194 2.635 1.00 97.81 83 TYR A C 1
ATOM 652 O O . TYR A 1 83 ? 11.924 -3.232 1.564 1.00 97.81 83 TYR A O 1
ATOM 660 N N . ASN A 1 84 ? 10.005 -3.289 2.715 1.00 97.81 84 ASN A N 1
ATOM 661 C CA . ASN A 1 84 ? 9.141 -3.523 1.563 1.00 97.81 84 ASN A CA 1
ATOM 662 C C . ASN A 1 84 ? 9.267 -2.394 0.534 1.00 97.81 84 ASN A C 1
ATOM 664 O O . ASN A 1 84 ? 9.550 -2.653 -0.635 1.00 97.81 84 ASN A O 1
ATOM 668 N N . GLY A 1 85 ? 9.163 -1.137 0.982 1.00 97.62 85 GLY A N 1
ATOM 669 C CA . GLY A 1 85 ? 9.340 0.029 0.121 1.00 97.62 85 GLY A CA 1
ATOM 670 C C . GLY A 1 85 ? 10.704 0.030 -0.572 1.00 97.62 85 GLY A C 1
ATOM 671 O O . GLY A 1 85 ? 10.779 0.264 -1.777 1.00 97.62 85 GLY A O 1
ATOM 672 N N . TYR A 1 86 ? 11.780 -0.293 0.153 1.00 97.75 86 TYR A N 1
ATOM 673 C CA . TYR A 1 86 ? 13.118 -0.417 -0.428 1.00 97.75 86 TYR A CA 1
ATOM 674 C C . TYR A 1 86 ? 13.227 -1.565 -1.436 1.00 97.75 86 TYR A C 1
ATOM 676 O O . TYR A 1 86 ? 13.736 -1.347 -2.533 1.00 97.75 86 TYR A O 1
ATOM 684 N N . LEU A 1 87 ? 12.761 -2.769 -1.092 1.00 98.00 87 LEU A N 1
ATOM 685 C CA . LEU A 1 87 ? 12.895 -3.953 -1.943 1.00 98.00 87 LEU A CA 1
ATOM 686 C C . LEU A 1 87 ? 12.148 -3.775 -3.266 1.00 98.00 87 LEU A C 1
ATOM 688 O O . LEU A 1 87 ? 12.744 -3.989 -4.321 1.00 98.00 87 LEU A O 1
ATOM 692 N N . GLN A 1 88 ? 10.894 -3.318 -3.217 1.00 97.81 88 GLN A N 1
ATOM 693 C CA . GLN A 1 88 ? 10.080 -3.100 -4.415 1.00 97.81 88 GLN A CA 1
ATOM 694 C C . GLN A 1 88 ? 10.682 -2.014 -5.309 1.00 97.81 88 GLN A C 1
ATOM 696 O O . GLN A 1 88 ? 10.873 -2.224 -6.507 1.00 97.81 88 GLN A O 1
ATOM 701 N N . SER A 1 89 ? 11.080 -0.885 -4.714 1.00 97.25 89 SER A N 1
ATOM 702 C CA . SER A 1 89 ? 11.675 0.230 -5.459 1.00 97.25 89 SER A CA 1
ATOM 703 C C . SER A 1 89 ? 13.032 -0.127 -6.053 1.00 97.25 89 SER A C 1
ATOM 705 O O . SER A 1 89 ? 13.308 0.176 -7.209 1.00 97.25 89 SER A O 1
ATOM 707 N N . SER A 1 90 ? 13.895 -0.790 -5.280 1.00 96.88 90 SER A N 1
ATOM 708 C CA . SER A 1 90 ? 15.216 -1.207 -5.748 1.00 96.88 90 SER A CA 1
ATOM 709 C C . SER A 1 90 ? 15.091 -2.221 -6.880 1.00 96.88 90 SER A C 1
ATOM 711 O O . SER A 1 90 ? 15.750 -2.079 -7.910 1.00 96.88 90 SER A O 1
ATOM 713 N N . TYR A 1 91 ? 14.207 -3.210 -6.734 1.00 97.06 91 TYR A N 1
ATOM 714 C CA . TYR A 1 91 ? 13.997 -4.211 -7.769 1.00 97.06 91 TYR A CA 1
ATOM 715 C C . TYR A 1 91 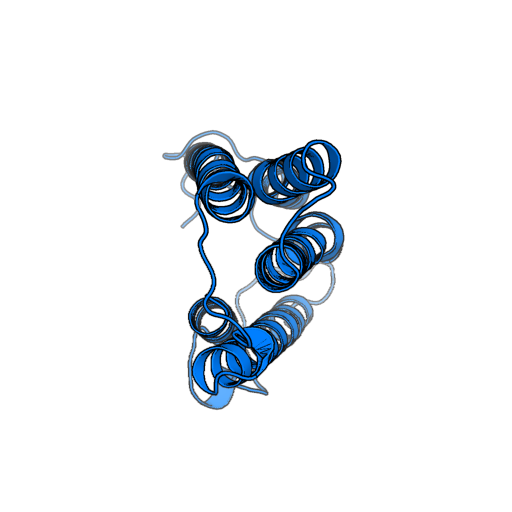? 13.457 -3.585 -9.056 1.00 97.06 91 TYR A C 1
ATOM 717 O O . TYR A 1 91 ? 14.089 -3.714 -10.104 1.00 97.06 91 TYR A O 1
ATOM 725 N N . LEU A 1 92 ? 12.344 -2.848 -8.983 1.00 96.19 92 LEU A N 1
ATOM 726 C CA . LEU A 1 92 ? 11.719 -2.257 -10.165 1.00 96.19 92 LEU A CA 1
ATOM 727 C C . LEU A 1 92 ? 12.611 -1.209 -10.831 1.00 96.19 92 LEU A C 1
ATOM 729 O O . LEU A 1 92 ? 12.696 -1.205 -12.057 1.00 96.19 92 LEU A O 1
ATOM 733 N N . CYS A 1 93 ? 13.329 -0.383 -10.067 1.00 94.81 93 CYS A N 1
ATOM 734 C CA . CYS A 1 93 ? 14.127 0.690 -10.655 1.00 94.81 93 CYS A CA 1
ATOM 735 C C . CYS A 1 93 ? 15.534 0.284 -11.112 1.00 94.81 93 CYS A C 1
ATOM 737 O O . CYS A 1 93 ? 16.084 0.946 -11.988 1.00 94.81 93 CYS A O 1
ATOM 739 N N . LYS A 1 94 ? 16.147 -0.754 -10.523 1.00 93.19 94 LYS A N 1
ATOM 740 C CA . LYS A 1 94 ? 17.560 -1.102 -10.792 1.00 93.19 94 LYS A CA 1
ATOM 741 C C . LYS A 1 94 ? 17.776 -2.495 -11.367 1.00 93.19 94 LYS A C 1
ATOM 743 O O . LYS A 1 94 ? 18.787 -2.714 -12.028 1.00 93.19 94 LYS A O 1
ATOM 748 N N . HIS A 1 95 ? 16.886 -3.443 -11.085 1.00 93.06 95 HIS A N 1
ATOM 749 C CA . HIS A 1 95 ? 17.131 -4.864 -11.360 1.00 93.06 95 HIS A CA 1
ATOM 750 C C . HIS A 1 95 ? 16.100 -5.503 -12.294 1.00 93.06 95 HIS A C 1
ATOM 752 O O . HIS A 1 95 ? 16.328 -6.608 -12.787 1.00 93.06 95 HIS A O 1
ATOM 758 N N . SER A 1 96 ? 14.973 -4.837 -12.538 1.00 92.44 96 SER A N 1
ATOM 759 C CA . SER A 1 96 ? 13.908 -5.371 -13.374 1.00 92.44 96 SER A CA 1
ATOM 760 C C . SER A 1 96 ? 14.327 -5.433 -14.842 1.00 92.44 96 SER A C 1
ATOM 762 O O . SER A 1 96 ? 14.976 -4.538 -15.382 1.00 92.44 96 SER A O 1
ATOM 764 N N . THR A 1 97 ? 13.944 -6.521 -15.503 1.00 93.19 97 THR A N 1
ATOM 765 C CA . THR A 1 97 ? 14.102 -6.691 -16.946 1.00 93.19 97 THR A CA 1
ATOM 766 C C . THR A 1 97 ? 12.757 -7.113 -17.513 1.00 93.19 97 THR A C 1
ATOM 768 O O . THR A 1 97 ? 12.134 -8.057 -17.028 1.00 93.19 97 THR A O 1
ATOM 771 N N . PHE A 1 98 ? 12.275 -6.377 -18.513 1.00 92.69 98 PHE A N 1
ATOM 772 C CA . PHE A 1 98 ? 10.975 -6.622 -19.127 1.00 92.69 98 PHE A CA 1
ATOM 773 C C . PHE A 1 98 ? 11.161 -7.037 -20.586 1.00 92.69 98 PHE A C 1
ATOM 775 O O . PHE A 1 98 ? 11.889 -6.358 -21.316 1.00 92.69 98 PHE A O 1
ATOM 782 N N . PRO A 1 99 ? 10.503 -8.117 -21.040 1.00 92.38 99 PRO A N 1
ATOM 783 C CA . PRO A 1 99 ? 10.442 -8.442 -22.457 1.00 92.38 99 PRO A CA 1
ATOM 784 C C . PRO A 1 99 ? 9.830 -7.297 -23.274 1.00 92.38 99 PRO A C 1
ATOM 786 O O . PRO A 1 99 ? 9.013 -6.517 -22.774 1.00 92.38 99 PRO A O 1
ATOM 789 N N . SER A 1 100 ? 10.182 -7.221 -24.558 1.00 91.75 100 SER A N 1
ATOM 790 C CA . SER A 1 100 ? 9.530 -6.278 -25.472 1.00 91.75 100 SER A CA 1
ATOM 791 C C . SER A 1 100 ? 8.021 -6.534 -25.507 1.00 91.75 100 SER A C 1
ATOM 793 O O . SER A 1 100 ? 7.582 -7.680 -25.587 1.00 91.75 100 SER A O 1
ATOM 795 N N . GLY A 1 101 ? 7.229 -5.466 -25.418 1.00 92.81 101 GLY A N 1
ATOM 796 C CA . GLY A 1 101 ? 5.770 -5.562 -25.407 1.00 92.81 101 GLY A CA 1
ATOM 797 C C . GLY A 1 101 ? 5.160 -6.064 -24.094 1.00 92.81 101 GLY A C 1
ATOM 798 O O . GLY A 1 101 ? 3.973 -6.371 -24.092 1.00 92.81 101 GLY A O 1
ATOM 799 N N . TRP A 1 102 ? 5.907 -6.112 -22.978 1.00 96.12 102 TRP A N 1
ATOM 800 C CA . TRP A 1 102 ? 5.402 -6.618 -21.688 1.00 96.12 102 TRP A CA 1
ATOM 801 C C . TRP A 1 102 ? 4.075 -5.995 -21.234 1.00 96.12 102 TRP A C 1
ATOM 803 O O . TRP A 1 102 ? 3.237 -6.685 -20.668 1.00 96.12 102 TRP A O 1
ATOM 813 N N . THR A 1 103 ? 3.834 -4.716 -21.531 1.00 94.94 103 THR A N 1
ATOM 814 C CA . THR A 1 103 ? 2.569 -4.037 -21.195 1.00 94.94 103 THR A CA 1
ATOM 815 C C . THR A 1 103 ? 1.339 -4.606 -21.908 1.00 94.94 103 THR A C 1
ATOM 817 O O . THR A 1 103 ? 0.223 -4.395 -21.447 1.00 94.94 103 THR A O 1
ATOM 820 N N . HIS A 1 104 ? 1.531 -5.320 -23.019 1.00 96.06 104 HIS A N 1
ATOM 821 C CA . HIS A 1 104 ? 0.474 -5.992 -23.778 1.00 96.06 104 HIS A CA 1
ATOM 822 C C . HIS A 1 104 ? 0.398 -7.490 -23.456 1.00 96.06 104 HIS A C 1
ATOM 824 O O . HIS A 1 104 ? -0.473 -8.187 -23.976 1.00 96.06 104 HIS A O 1
ATOM 830 N N . ASP A 1 105 ? 1.306 -8.001 -22.619 1.00 97.38 105 ASP A N 1
ATOM 831 C CA . ASP A 1 105 ? 1.275 -9.393 -22.197 1.00 97.38 105 ASP A CA 1
ATOM 832 C C . ASP A 1 105 ? 0.008 -9.643 -21.358 1.00 97.38 105 ASP A C 1
ATOM 834 O O . ASP A 1 105 ? -0.289 -8.862 -20.444 1.00 97.38 105 ASP A O 1
ATOM 838 N N . PRO A 1 106 ? -0.739 -10.732 -21.611 1.00 97.50 106 PRO A N 1
ATOM 839 C CA . PRO A 1 106 ? -1.938 -11.055 -20.846 1.00 97.50 106 PRO A CA 1
ATOM 840 C C . PRO A 1 106 ? -1.708 -11.110 -19.333 1.00 97.50 106 PRO A C 1
ATOM 842 O O . PRO A 1 106 ? -2.612 -10.770 -18.577 1.00 97.50 106 PRO A O 1
ATOM 845 N N . ARG A 1 107 ? -0.506 -11.490 -18.874 1.00 97.25 107 ARG A N 1
ATOM 846 C CA . ARG A 1 107 ? -0.153 -11.516 -17.445 1.00 97.25 107 ARG A CA 1
ATOM 847 C C . ARG A 1 107 ? -0.091 -10.117 -16.855 1.00 97.25 107 ARG A C 1
ATOM 849 O O . ARG A 1 107 ? -0.576 -9.913 -15.749 1.00 97.25 107 ARG A O 1
ATOM 856 N N . PHE A 1 108 ? 0.476 -9.161 -17.590 1.00 96.81 108 PHE A N 1
ATOM 857 C CA . PHE A 1 108 ? 0.519 -7.769 -17.157 1.00 96.81 108 PHE A CA 1
ATOM 858 C C . PHE A 1 108 ? -0.897 -7.198 -17.078 1.00 96.81 108 PHE A C 1
ATOM 860 O O . PHE A 1 108 ? -1.283 -6.652 -16.051 1.00 96.81 108 PHE A O 1
ATOM 867 N N . ILE A 1 109 ? -1.706 -7.399 -18.122 1.00 97.88 109 ILE A N 1
ATOM 868 C CA . ILE A 1 109 ? -3.088 -6.903 -18.173 1.00 97.88 109 ILE A CA 1
ATOM 869 C C . ILE A 1 109 ? -3.938 -7.529 -17.059 1.00 97.88 109 ILE A C 1
ATOM 871 O O . ILE A 1 109 ? -4.633 -6.812 -16.341 1.00 97.88 109 ILE A O 1
ATOM 875 N N . ALA A 1 110 ? -3.865 -8.852 -16.885 1.00 98.25 110 ALA A N 1
ATOM 876 C CA . ALA A 1 110 ? -4.594 -9.556 -15.835 1.00 98.25 110 ALA A CA 1
ATOM 877 C C . ALA A 1 110 ? -4.133 -9.127 -14.436 1.00 98.25 110 ALA A C 1
ATOM 879 O O . ALA A 1 110 ? -4.977 -8.897 -13.577 1.00 98.25 110 ALA A O 1
ATOM 880 N N . GLY A 1 111 ? -2.824 -8.963 -14.219 1.00 98.12 111 GLY A N 1
ATOM 881 C CA . GLY A 1 111 ? -2.269 -8.487 -12.952 1.00 98.12 111 GLY A CA 1
ATOM 882 C C . GLY A 1 111 ? -2.730 -7.071 -12.609 1.00 98.12 111 GLY A C 1
ATOM 883 O O . GLY A 1 111 ? -3.176 -6.826 -11.496 1.00 98.12 111 GLY A O 1
ATOM 884 N N . VAL A 1 112 ? -2.723 -6.151 -13.578 1.00 98.00 112 VAL A N 1
ATOM 885 C CA . VAL A 1 112 ? -3.230 -4.781 -13.387 1.00 98.00 112 VAL A CA 1
ATOM 886 C C . VAL A 1 112 ? -4.738 -4.776 -13.113 1.00 98.00 112 VAL A C 1
ATOM 888 O O . VAL A 1 112 ? -5.206 -4.052 -12.235 1.00 98.00 112 VAL A O 1
ATOM 891 N N . ALA A 1 113 ? -5.515 -5.591 -13.830 1.00 98.31 113 ALA A N 1
ATOM 892 C CA . ALA A 1 113 ? -6.950 -5.716 -13.582 1.00 98.31 113 ALA A CA 1
ATOM 893 C C . ALA A 1 113 ? -7.238 -6.284 -12.182 1.00 98.31 113 ALA A C 1
ATOM 895 O O . ALA A 1 113 ? -8.129 -5.793 -11.486 1.00 98.31 113 ALA A O 1
ATOM 896 N N . LEU A 1 114 ? -6.464 -7.288 -11.760 1.00 98.50 114 LEU A N 1
ATOM 897 C CA . LEU A 1 114 ? -6.568 -7.890 -10.438 1.00 98.50 114 LEU A CA 1
ATOM 898 C C . LEU A 1 114 ? -6.193 -6.885 -9.340 1.00 98.50 114 LEU A C 1
ATOM 900 O O . LEU A 1 114 ? -6.956 -6.746 -8.388 1.00 98.50 114 LEU A O 1
ATOM 904 N N . PHE A 1 115 ? -5.122 -6.109 -9.539 1.00 98.56 115 PHE A N 1
ATOM 905 C CA . PHE A 1 115 ? -4.709 -5.016 -8.656 1.00 98.56 115 PHE A CA 1
ATOM 906 C C . PHE A 1 115 ? -5.856 -4.026 -8.413 1.00 98.56 115 PHE A C 1
ATOM 908 O O . PHE A 1 115 ? -6.266 -3.803 -7.275 1.00 98.56 115 PHE A O 1
ATOM 915 N N . PHE A 1 116 ? -6.458 -3.479 -9.476 1.00 98.44 116 PHE A N 1
ATOM 916 C CA . PHE A 1 116 ? -7.557 -2.516 -9.327 1.00 98.44 116 PHE A CA 1
ATOM 917 C C . PHE A 1 116 ? -8.825 -3.134 -8.728 1.00 98.44 116 PHE A C 1
ATOM 919 O O . PHE A 1 116 ? -9.540 -2.459 -7.982 1.00 98.44 116 PHE A O 1
ATOM 926 N N . CYS A 1 117 ? -9.113 -4.402 -9.031 1.00 98.38 117 CYS A N 1
ATOM 927 C CA . CYS A 1 117 ? -10.211 -5.136 -8.407 1.00 98.38 117 CYS A CA 1
ATOM 928 C C . CYS A 1 117 ? -9.984 -5.272 -6.892 1.00 98.38 117 CYS A C 1
ATOM 930 O O . CYS A 1 117 ? -10.852 -4.891 -6.103 1.00 98.38 117 CYS A O 1
ATOM 932 N N . GLY A 1 118 ? -8.793 -5.726 -6.491 1.00 98.50 118 GLY A N 1
ATOM 933 C CA . GLY A 1 118 ? -8.377 -5.863 -5.096 1.00 98.50 118 GLY A CA 1
ATOM 934 C C . GLY A 1 118 ? -8.426 -4.537 -4.340 1.00 98.50 118 GLY A C 1
ATOM 935 O O . GLY A 1 118 ? -9.114 -4.437 -3.321 1.00 98.50 118 GLY A O 1
ATOM 936 N N . MET A 1 119 ? -7.824 -3.485 -4.902 1.00 98.19 119 MET A N 1
ATOM 937 C CA . MET A 1 119 ? -7.827 -2.135 -4.331 1.00 98.19 119 MET A CA 1
ATOM 938 C C . MET A 1 119 ? -9.256 -1.596 -4.152 1.00 98.19 119 MET A C 1
ATOM 940 O O . MET A 1 119 ? -9.599 -1.041 -3.106 1.00 98.19 119 MET A O 1
ATOM 944 N N . SER A 1 120 ? -10.134 -1.799 -5.141 1.00 98.12 120 SER A N 1
ATOM 945 C CA . SER A 1 120 ? -11.538 -1.369 -5.063 1.00 98.12 120 SER A CA 1
ATOM 946 C C . SER A 1 120 ? -12.287 -2.087 -3.939 1.00 98.12 120 SER A C 1
ATOM 948 O O . SER A 1 120 ? -12.995 -1.446 -3.158 1.00 98.12 120 SER A O 1
ATOM 950 N N . ILE A 1 121 ? -12.099 -3.406 -3.817 1.00 98.25 121 ILE A N 1
ATOM 951 C CA . ILE A 1 121 ? -12.675 -4.216 -2.737 1.00 98.25 121 ILE A CA 1
ATOM 952 C C . ILE A 1 121 ? -12.146 -3.751 -1.378 1.00 98.25 121 ILE A C 1
ATOM 954 O O . ILE A 1 121 ? -12.941 -3.586 -0.448 1.00 98.25 121 ILE A O 1
ATOM 958 N N . ASN A 1 122 ? -10.836 -3.518 -1.256 1.00 98.19 122 ASN A N 1
ATOM 959 C CA . ASN A 1 122 ? -10.193 -3.063 -0.026 1.00 98.19 122 ASN A CA 1
ATOM 960 C C . ASN A 1 122 ? -10.785 -1.728 0.446 1.00 98.19 122 ASN A C 1
ATOM 962 O O . ASN A 1 122 ? -11.340 -1.647 1.546 1.00 98.19 122 ASN A O 1
ATOM 966 N N . ILE A 1 123 ? -10.775 -0.712 -0.421 1.00 97.06 123 ILE A N 1
ATOM 967 C CA . ILE A 1 123 ? -11.249 0.641 -0.101 1.00 97.06 123 ILE A CA 1
ATOM 968 C C . ILE A 1 123 ? -12.747 0.650 0.216 1.00 97.06 123 ILE A C 1
ATOM 970 O O . ILE A 1 123 ? -13.176 1.308 1.174 1.00 97.06 123 ILE A O 1
ATOM 974 N N . TYR A 1 124 ? -13.552 -0.081 -0.562 1.00 97.12 124 TYR A N 1
ATOM 975 C CA . TYR A 1 124 ? -14.993 -0.183 -0.339 1.00 97.12 124 TYR A CA 1
ATOM 976 C C . TYR A 1 124 ? -15.313 -0.882 0.988 1.00 97.12 124 TYR A C 1
ATOM 978 O O . TYR A 1 124 ? -16.134 -0.403 1.773 1.00 97.12 124 TYR A O 1
ATOM 986 N N . SER A 1 125 ? -14.605 -1.965 1.300 1.00 96.94 125 SER A N 1
ATOM 987 C CA . SER A 1 125 ? -14.777 -2.690 2.560 1.00 96.94 125 SER A CA 1
ATOM 988 C C . SER A 1 125 ? -14.344 -1.843 3.761 1.00 96.94 125 SER A C 1
ATOM 990 O O . SER A 1 125 ? -15.074 -1.751 4.749 1.00 96.94 125 SER A O 1
ATOM 992 N N . ASP A 1 126 ? -13.222 -1.126 3.662 1.00 94.94 126 ASP A N 1
ATOM 993 C CA . ASP A 1 126 ? -12.794 -0.170 4.686 1.00 94.94 126 ASP A CA 1
ATOM 994 C C . ASP A 1 126 ? -13.804 0.974 4.844 1.00 94.94 126 ASP A C 1
ATOM 996 O O . ASP A 1 126 ? -14.027 1.479 5.948 1.00 94.94 126 ASP A O 1
ATOM 1000 N N . HIS A 1 127 ? -14.450 1.414 3.760 1.00 94.00 127 HIS A N 1
ATOM 1001 C CA . HIS A 1 127 ? -15.547 2.379 3.833 1.00 94.00 127 HIS A CA 1
ATOM 1002 C C . HIS A 1 127 ? -16.730 1.834 4.643 1.00 94.00 127 HIS A C 1
ATOM 1004 O O . HIS A 1 127 ? -17.201 2.533 5.542 1.00 94.00 127 HIS A O 1
ATOM 1010 N N . ILE A 1 128 ? -17.170 0.595 4.404 1.00 94.44 128 ILE A N 1
ATOM 1011 C CA . ILE A 1 128 ? -18.229 -0.043 5.204 1.00 94.44 128 ILE A CA 1
ATOM 1012 C C . ILE A 1 128 ? -17.821 -0.083 6.681 1.00 94.44 128 ILE A C 1
ATOM 1014 O O . ILE A 1 128 ? -18.548 0.434 7.531 1.00 94.44 128 ILE A O 1
ATOM 1018 N N . LEU A 1 129 ? -16.624 -0.595 6.994 1.00 92.31 129 LEU A N 1
ATOM 1019 C CA . LEU A 1 129 ? -16.134 -0.731 8.372 1.00 92.31 129 LEU A CA 1
ATOM 1020 C C . LEU A 1 129 ? -16.088 0.605 9.125 1.00 92.31 129 LEU A C 1
ATOM 1022 O O . LEU A 1 129 ? -16.487 0.682 10.289 1.00 92.31 129 LEU A O 1
ATOM 1026 N N . ARG A 1 130 ? -15.641 1.680 8.465 1.00 88.94 130 ARG A N 1
ATOM 1027 C CA . ARG A 1 130 ? -15.588 3.027 9.060 1.00 88.94 130 ARG A CA 1
ATOM 1028 C C . ARG A 1 130 ? -16.975 3.613 9.321 1.00 88.94 130 ARG A C 1
ATOM 1030 O O . ARG A 1 130 ? -17.120 4.423 10.234 1.00 88.94 130 ARG A O 1
ATOM 1037 N N . ASN A 1 131 ? -17.986 3.220 8.547 1.00 88.69 131 ASN A N 1
ATOM 1038 C CA . ASN A 1 131 ? -19.363 3.693 8.702 1.00 88.69 131 ASN A CA 1
ATOM 1039 C C . ASN A 1 131 ? -20.221 2.823 9.631 1.00 88.69 131 ASN A C 1
ATOM 1041 O O . ASN A 1 131 ? -21.332 3.223 9.968 1.00 88.69 131 ASN A O 1
ATOM 1045 N N . LEU A 1 132 ? -19.703 1.695 10.131 1.00 87.81 132 LEU A N 1
ATOM 1046 C CA . LEU A 1 132 ? -20.396 0.908 11.160 1.00 87.81 132 LEU A CA 1
ATOM 1047 C C . LEU A 1 132 ? -20.602 1.681 12.468 1.00 87.81 132 LEU A C 1
ATOM 1049 O O . LEU A 1 132 ? -21.527 1.393 13.233 1.00 87.81 132 LEU A O 1
ATOM 1053 N N . ARG A 1 133 ? -19.741 2.663 12.748 1.00 77.00 133 ARG A N 1
ATOM 1054 C CA . ARG A 1 133 ? -19.793 3.471 13.967 1.00 77.00 133 ARG A CA 1
ATOM 1055 C C . ARG A 1 133 ? -20.202 4.898 13.641 1.00 77.00 133 ARG A C 1
ATOM 1057 O O . ARG A 1 133 ? -19.592 5.547 12.789 1.00 77.00 133 ARG A O 1
ATOM 1064 N N . LYS A 1 134 ? -21.179 5.417 14.384 1.00 71.44 134 LYS A N 1
ATOM 1065 C CA . LYS A 1 134 ? -21.378 6.867 14.463 1.00 71.44 134 LYS A CA 1
ATOM 1066 C C . LYS A 1 134 ? -20.231 7.491 15.277 1.00 71.44 134 LYS A C 1
ATOM 1068 O O . LYS A 1 134 ? -19.650 6.805 16.124 1.00 71.44 134 LYS A O 1
ATOM 1073 N N . PRO A 1 135 ? -19.874 8.768 15.047 1.00 67.38 135 PRO A N 1
ATOM 1074 C CA . PRO A 1 135 ? -18.895 9.460 15.883 1.00 67.38 135 PRO A CA 1
ATOM 1075 C C . PRO A 1 135 ? -19.270 9.343 17.371 1.00 67.38 135 PRO A C 1
ATOM 1077 O O . PRO A 1 135 ? -20.378 9.703 17.752 1.00 67.38 135 PRO A O 1
ATOM 1080 N N . GLY A 1 136 ? -18.367 8.804 18.195 1.00 66.56 136 GLY A N 1
ATOM 1081 C CA . GLY A 1 136 ? -18.580 8.606 19.637 1.00 66.56 136 GLY A CA 1
ATOM 1082 C C . GLY A 1 136 ? -19.112 7.228 20.058 1.00 66.56 136 GLY A C 1
ATOM 1083 O O . GLY A 1 136 ? -19.037 6.901 21.239 1.00 66.56 136 GLY A O 1
ATOM 1084 N N . GLU A 1 137 ? -19.581 6.380 19.134 1.00 73.31 137 GLU A N 1
ATOM 1085 C CA . GLU A 1 137 ? -20.003 5.014 19.478 1.00 73.31 137 GLU A CA 1
ATOM 1086 C C . GLU A 1 137 ? -18.802 4.079 19.693 1.00 73.31 137 GLU A C 1
ATOM 1088 O O . GLU A 1 137 ? -17.866 4.023 18.887 1.00 73.31 137 GLU A O 1
ATOM 1093 N N . SER A 1 138 ? -18.866 3.280 20.762 1.00 66.62 138 SER A N 1
ATOM 1094 C CA . SER A 1 138 ? -17.919 2.198 21.040 1.00 66.62 138 SER A CA 1
ATOM 1095 C C . SER A 1 138 ? -18.628 0.842 20.952 1.00 66.62 138 SER A C 1
ATOM 1097 O O . SER A 1 138 ? -19.788 0.716 21.326 1.00 66.62 138 SER A O 1
ATOM 1099 N N . GLY A 1 139 ? -17.954 -0.165 20.391 1.00 73.00 139 GLY A N 1
ATOM 1100 C CA . GLY A 1 139 ? -18.523 -1.501 20.180 1.00 73.00 139 GLY A CA 1
ATOM 1101 C C . GLY A 1 139 ? -18.137 -2.119 18.835 1.00 73.00 139 GLY A C 1
ATOM 1102 O O . GLY A 1 139 ? -17.735 -1.422 17.894 1.00 73.00 139 GLY A O 1
ATOM 1103 N N . TYR A 1 140 ? -18.218 -3.447 18.757 1.00 82.19 140 TYR A N 1
ATOM 1104 C CA . TYR A 1 140 ? -18.142 -4.186 17.496 1.00 82.19 140 TYR A CA 1
ATOM 1105 C C . TYR A 1 140 ? -19.556 -4.399 16.960 1.00 82.19 140 TYR A C 1
ATOM 1107 O O . TYR A 1 140 ? -20.469 -4.694 17.725 1.00 82.19 140 TYR A O 1
ATOM 1115 N N . LYS A 1 141 ? -19.722 -4.229 15.650 1.00 88.25 141 LYS A N 1
ATOM 1116 C CA . LYS A 1 141 ? -20.962 -4.505 14.923 1.00 88.25 141 LYS A CA 1
ATOM 1117 C C . LYS A 1 141 ? -20.635 -5.432 13.761 1.00 88.25 141 LYS A C 1
ATOM 1119 O O . LYS A 1 141 ? -19.501 -5.415 13.279 1.00 88.25 141 LYS A O 1
ATOM 1124 N N . ILE A 1 142 ? -21.614 -6.220 13.341 1.00 91.69 142 ILE A N 1
ATOM 1125 C CA . ILE A 1 142 ? -21.473 -7.104 12.185 1.00 91.69 142 ILE A CA 1
ATOM 1126 C C . ILE A 1 142 ? -21.490 -6.229 10.918 1.00 91.69 142 ILE A C 1
ATOM 1128 O O . ILE A 1 142 ? -22.419 -5.429 10.763 1.00 91.69 142 ILE A O 1
ATOM 1132 N N . PRO A 1 143 ? -20.457 -6.297 10.057 1.00 93.44 143 PRO A N 1
ATOM 1133 C CA . PRO A 1 143 ? -20.475 -5.626 8.764 1.00 93.44 143 PRO A CA 1
ATOM 1134 C C . PRO A 1 143 ? -21.475 -6.296 7.821 1.00 93.44 143 PRO A C 1
ATOM 1136 O O . PRO A 1 143 ? -21.493 -7.516 7.713 1.00 93.44 143 PRO A O 1
ATOM 1139 N N . HIS A 1 144 ? -22.261 -5.483 7.119 1.00 93.50 144 HIS A N 1
ATOM 1140 C CA . HIS A 1 144 ? -23.180 -5.921 6.069 1.00 93.50 144 HIS A CA 1
ATOM 1141 C C . HIS A 1 144 ? -22.917 -5.136 4.781 1.00 93.50 144 HIS A C 1
ATOM 1143 O O . HIS A 1 144 ? -22.489 -3.978 4.830 1.00 93.50 144 HIS A O 1
ATOM 1149 N N . GLY A 1 145 ? -23.209 -5.760 3.642 1.00 93.56 145 GLY A N 1
ATOM 1150 C CA . GLY A 1 145 ? -23.023 -5.211 2.302 1.00 93.56 145 GLY A CA 1
ATOM 1151 C C . GLY A 1 145 ? -21.679 -5.559 1.656 1.00 93.56 145 GLY A C 1
ATOM 1152 O O . GLY A 1 145 ? -20.675 -5.842 2.314 1.00 93.56 145 GLY A O 1
ATOM 1153 N N . GLY A 1 146 ? -21.652 -5.519 0.323 1.00 94.75 146 GLY A N 1
ATOM 1154 C CA . GLY A 1 146 ? -20.464 -5.855 -0.459 1.00 94.75 146 GLY A CA 1
ATOM 1155 C C . GLY A 1 146 ? -20.009 -7.298 -0.254 1.00 94.75 146 GLY A C 1
ATOM 1156 O O . GLY A 1 146 ? -20.820 -8.217 -0.171 1.00 94.75 146 GLY A O 1
ATOM 1157 N N . LEU A 1 147 ? -18.691 -7.488 -0.156 1.00 96.31 147 LEU A N 1
ATOM 1158 C CA . LEU A 1 147 ? -18.098 -8.811 0.044 1.00 96.31 147 LEU A CA 1
ATOM 1159 C C . LEU A 1 147 ? -18.226 -9.334 1.484 1.00 96.31 147 LEU A C 1
ATOM 1161 O O . LEU A 1 147 ? -17.964 -10.514 1.710 1.00 96.31 147 LEU A O 1
ATOM 1165 N N . PHE A 1 148 ? -18.669 -8.513 2.445 1.00 97.50 148 PHE A N 1
ATOM 1166 C CA . PHE A 1 148 ? -18.899 -8.983 3.816 1.00 97.50 148 PHE A CA 1
ATOM 1167 C C . PHE A 1 148 ? -20.030 -10.015 3.925 1.00 97.50 148 PHE A C 1
ATOM 1169 O O . PHE A 1 148 ? -20.057 -10.773 4.888 1.00 97.50 148 PHE A O 1
ATOM 1176 N N . GLU A 1 149 ? -20.904 -10.108 2.918 1.00 97.00 149 GLU A N 1
ATOM 1177 C CA . GLU A 1 149 ? -21.930 -11.159 2.828 1.00 97.00 149 GLU A CA 1
ATOM 1178 C C . GLU A 1 149 ? -21.344 -12.552 2.519 1.00 97.00 149 GLU A C 1
ATOM 1180 O O . GLU A 1 149 ? -22.027 -13.560 2.675 1.00 97.00 149 GLU A O 1
ATOM 1185 N N . TYR A 1 150 ? -20.075 -12.624 2.095 1.00 97.19 150 TYR A N 1
ATOM 1186 C CA . TYR A 1 150 ? -19.405 -13.871 1.710 1.00 97.19 150 TYR A CA 1
ATOM 1187 C C . TYR A 1 150 ? -18.198 -14.195 2.593 1.00 97.19 150 TYR A C 1
ATOM 1189 O O . TYR A 1 150 ? -17.930 -15.364 2.868 1.00 97.19 150 TYR A O 1
ATOM 1197 N N . VAL A 1 151 ? -17.448 -13.177 3.030 1.00 97.25 151 VAL A N 1
ATOM 1198 C CA . VAL A 1 151 ? -16.221 -13.344 3.820 1.00 97.25 151 VAL A CA 1
ATOM 1199 C C . VAL A 1 151 ? -16.137 -12.324 4.954 1.00 97.25 151 VAL A C 1
ATOM 1201 O O . VAL A 1 151 ? -16.397 -11.138 4.771 1.00 97.25 151 VAL A O 1
ATOM 1204 N N . SER A 1 152 ? -15.688 -12.756 6.136 1.00 96.62 152 SER A N 1
ATOM 1205 C CA . SER A 1 152 ? -15.620 -11.883 7.321 1.00 96.62 152 SER A CA 1
ATOM 1206 C C . SER A 1 152 ? -14.601 -10.744 7.198 1.00 96.62 152 SER A C 1
ATOM 1208 O O . SER A 1 152 ? -14.772 -9.693 7.810 1.00 96.62 152 SER A O 1
ATOM 1210 N N . GLY A 1 153 ? -13.520 -10.959 6.444 1.00 95.88 153 GLY A N 1
ATOM 1211 C CA . GLY A 1 153 ? -12.416 -10.014 6.255 1.00 95.88 153 GLY A CA 1
ATOM 1212 C C . GLY A 1 153 ? -12.348 -9.492 4.826 1.00 95.88 153 GLY A C 1
ATOM 1213 O O . GLY A 1 153 ? -11.328 -9.671 4.168 1.00 95.88 153 GLY A O 1
ATOM 1214 N N . ALA A 1 154 ? -13.431 -8.894 4.325 1.00 97.50 154 ALA A N 1
ATOM 1215 C CA . ALA A 1 154 ? -13.519 -8.454 2.931 1.00 97.50 154 ALA A CA 1
ATOM 1216 C C . ALA A 1 154 ? -12.423 -7.447 2.532 1.00 97.50 154 ALA A C 1
ATOM 1218 O O . ALA A 1 154 ? -11.892 -7.524 1.426 1.00 97.50 154 ALA A O 1
ATOM 1219 N N . ASN A 1 155 ? -12.020 -6.553 3.441 1.00 97.25 155 ASN A N 1
ATOM 1220 C CA . ASN A 1 155 ? -10.914 -5.627 3.193 1.00 97.25 155 ASN A CA 1
ATOM 1221 C C . ASN A 1 155 ? -9.566 -6.351 3.055 1.00 97.25 155 ASN A C 1
ATOM 1223 O O . ASN A 1 155 ? -8.80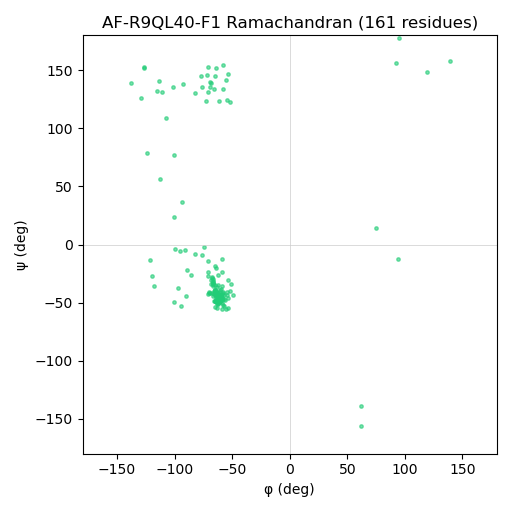9 -6.042 2.139 1.00 97.25 155 ASN A O 1
ATOM 1227 N N . PHE A 1 156 ? -9.302 -7.355 3.898 1.00 97.62 156 PHE A N 1
ATOM 1228 C CA . PHE A 1 156 ? -8.105 -8.192 3.784 1.00 97.62 156 PHE A CA 1
ATOM 1229 C C . PHE A 1 156 ? -8.107 -9.027 2.508 1.00 97.62 156 PHE A C 1
ATOM 1231 O O . PHE A 1 156 ? -7.073 -9.141 1.867 1.00 97.62 156 PHE A O 1
ATOM 1238 N N . PHE A 1 157 ? -9.258 -9.573 2.109 1.00 98.19 157 PHE A N 1
ATOM 1239 C CA . PHE A 1 157 ? -9.377 -10.282 0.836 1.00 98.19 157 PHE A CA 1
ATOM 1240 C C . PHE A 1 157 ? -9.020 -9.374 -0.347 1.00 98.19 157 PHE A C 1
ATOM 1242 O O . PHE A 1 157 ? -8.251 -9.783 -1.211 1.00 98.19 157 PHE A O 1
ATOM 1249 N N . GLY A 1 158 ? -9.528 -8.136 -0.356 1.00 98.12 158 GLY A N 1
ATOM 1250 C CA . GLY A 1 158 ? -9.169 -7.147 -1.373 1.00 98.12 158 GLY A CA 1
ATOM 1251 C C . GLY A 1 158 ? -7.671 -6.848 -1.400 1.00 98.12 158 GLY A C 1
ATOM 1252 O O . GLY A 1 158 ? -7.070 -6.888 -2.464 1.00 98.12 158 GLY A O 1
ATOM 1253 N N . GLU A 1 159 ? -7.060 -6.631 -0.232 1.00 97.62 159 GLU A N 1
ATOM 1254 C CA . GLU A 1 159 ? -5.621 -6.332 -0.117 1.00 97.62 159 GLU A CA 1
ATOM 1255 C C . GLU A 1 159 ? -4.745 -7.523 -0.536 1.00 97.62 159 GLU A C 1
ATOM 1257 O O . GLU A 1 159 ? -3.692 -7.330 -1.125 1.00 97.62 159 GLU A O 1
ATOM 1262 N N . ILE A 1 160 ? -5.185 -8.760 -0.277 1.00 98.31 160 ILE A N 1
ATOM 1263 C CA . ILE A 1 160 ? -4.497 -9.974 -0.744 1.00 98.31 160 ILE A CA 1
ATOM 1264 C C . ILE A 1 160 ? -4.621 -10.127 -2.259 1.00 98.31 160 ILE A C 1
ATOM 1266 O O . ILE A 1 160 ? -3.661 -10.525 -2.895 1.00 98.31 160 ILE A O 1
ATOM 1270 N N . ALA A 1 161 ? -5.791 -9.854 -2.839 1.00 97.94 161 ALA A N 1
ATOM 1271 C CA . ALA A 1 161 ? -5.958 -9.909 -4.289 1.00 97.94 161 ALA A CA 1
ATOM 1272 C C . ALA A 1 161 ? -5.170 -8.799 -5.003 1.00 97.94 161 ALA A C 1
ATOM 1274 O O . ALA A 1 161 ? -4.785 -8.972 -6.151 1.00 97.94 161 ALA A O 1
ATOM 1275 N N . GLU A 1 162 ? -4.956 -7.661 -4.344 1.00 98.00 162 GLU A N 1
ATOM 1276 C CA . GLU A 1 162 ? -4.212 -6.534 -4.901 1.00 98.00 162 GLU A CA 1
ATOM 1277 C C . GLU A 1 162 ? -2.717 -6.837 -5.115 1.00 98.00 162 GLU A C 1
ATOM 1279 O O . GLU A 1 162 ? -2.143 -6.327 -6.077 1.00 98.00 162 GLU A O 1
ATOM 1284 N N . TRP A 1 163 ? -2.104 -7.665 -4.261 1.00 96.75 163 TRP A N 1
ATOM 1285 C CA . TRP A 1 163 ? -0.664 -7.971 -4.258 1.00 96.75 163 TRP A CA 1
ATOM 1286 C C . TRP A 1 163 ? -0.318 -9.339 -4.855 1.00 96.75 163 TRP A C 1
ATOM 1288 O O . TRP A 1 163 ? 0.701 -9.404 -5.582 1.00 96.75 163 TRP A O 1
#

pLDDT: mean 92.71, std 8.96, range [44.12, 98.56]

Mean predicted aligned error: 4.48 Å

Solvent-accessible surface area (backbone atoms only — not comparable to full-atom values): 8885 Å² total; per-residue (Å²): 134,87,56,73,88,40,42,62,73,34,60,44,46,57,42,44,27,60,22,40,37,39,31,31,53,43,36,55,51,48,52,70,77,46,81,86,56,55,69,65,40,49,50,54,50,46,51,52,40,52,52,29,45,42,54,23,65,47,46,30,74,62,59,65,80,79,74,54,38,34,39,50,65,43,53,52,45,28,54,46,20,42,50,50,17,44,52,55,33,48,37,47,75,74,67,62,83,78,63,88,64,45,78,73,33,69,66,47,49,50,48,52,53,36,24,54,50,8,48,51,38,18,54,52,36,48,50,50,62,44,62,74,46,60,95,90,62,84,84,90,77,86,74,74,62,81,55,37,76,80,36,95,54,32,30,57,52,11,52,59,51,37,107

Foldseek 3Di:
DQDCVLADFDAQLVLQQQLLVLLQVLLVVLCVVQVPADPLLVVVSVLSNVLSCCRNPPLSVLAADDGTDRPNVSVVSSVVNNVVSNVSSCCSRPPDDADPPNCVPPVNVVLVVLLVQLSVQLVVQSVQVSVVDDRPDDDDDQGDDDCSVPDVCSNVSSVVSND